Protein AF-A0A7Y5UT63-F1 (afdb_monomer)

Mean predicted aligned error: 3.71 Å

Solvent-accessible surface area (backbone atoms only — not comparable to full-atom values): 3877 Å² total; per-residue (Å²): 122,79,58,58,59,59,18,49,51,46,54,50,53,36,45,76,60,65,32,46,77,44,50,56,94,90,36,79,44,62,40,60,65,87,61,62,46,72,68,56,49,50,47,46,59,80,33,38,68,47,37,26,54,52,44,46,52,53,49,52,52,56,50,54,68,70,76,108

Sequence (68 aa):
MKNWDAAKVAIMAAREAGLRLRAVGGQLRAKPEELITPGLRLQLTLHRAAVVDVLEYLQRQAAARRAE

pLDDT: mean 90.52, std 7.27, range [57.31, 95.38]

Secondary structure (DSSP, 8-state):
-HHHHHHHHHHHHHHHTT-EEEEETTEEEEESGGG--HHHHHHHHHTHHHHHHHHHHHHHHHHHHHH-

Nearest PDB structures (foldseek):
  6ewv-assembly1_A  TM=8.216E-01  e=8.790E-02  Xenorhabdus stockiae
  6ews-assembly1_A  TM=8.187E-01  e=1.231E-01  Xenorhabdus stockiae
  8k91-assembly1_C  TM=6.003E-01  e=9.944E-01  Meiothermus taiwanensis
  8k8x-assembly1_B  TM=4.704E-01  e=9.296E-01  Meiothermus taiwanensis

Structure (mmCIF, N/CA/C/O backbone):
data_AF-A0A7Y5UT63-F1
#
_entry.id   AF-A0A7Y5UT63-F1
#
loop_
_atom_site.group_PDB
_atom_site.id
_atom_site.type_symbol
_atom_site.label_atom_id
_atom_site.label_alt_id
_atom_site.label_comp_id
_atom_site.label_asym_id
_atom_site.label_entity_id
_atom_site.label_seq_id
_atom_site.pdbx_PDB_ins_code
_atom_site.Cartn_x
_atom_site.Cartn_y
_atom_site.Cartn_z
_atom_site.occupancy
_atom_site.B_iso_or_equiv
_atom_site.auth_seq_id
_atom_site.auth_comp_id
_atom_site.auth_asym_id
_atom_site.auth_atom_id
_atom_site.pdbx_PDB_model_num
ATOM 1 N N . MET A 1 1 ? 18.070 4.953 -4.830 1.00 57.31 1 MET A N 1
ATOM 2 C CA . MET A 1 1 ? 17.196 3.897 -4.262 1.00 57.31 1 MET A CA 1
ATOM 3 C C . MET A 1 1 ? 16.446 4.298 -2.975 1.00 57.31 1 MET A C 1
ATOM 5 O O . MET A 1 1 ? 15.888 3.423 -2.336 1.00 57.31 1 MET A O 1
ATOM 9 N N . LYS A 1 2 ? 16.323 5.587 -2.600 1.00 60.78 2 LYS A N 1
ATOM 10 C CA . LYS A 1 2 ? 15.728 5.989 -1.301 1.00 60.78 2 LYS A CA 1
ATOM 11 C C . LYS A 1 2 ? 14.223 5.684 -1.126 1.00 60.78 2 LYS A C 1
ATOM 13 O O . LYS A 1 2 ? 13.763 5.554 -0.001 1.00 60.78 2 LYS A O 1
ATOM 18 N N . ASN A 1 3 ? 13.461 5.530 -2.212 1.00 70.62 3 ASN A N 1
ATOM 19 C CA . ASN A 1 3 ? 11.998 5.372 -2.137 1.00 70.62 3 ASN A CA 1
ATOM 20 C C . ASN A 1 3 ? 11.527 3.921 -1.926 1.00 70.62 3 ASN A C 1
ATOM 22 O O . ASN A 1 3 ? 10.372 3.703 -1.567 1.00 70.62 3 ASN A O 1
ATOM 26 N N . TRP A 1 4 ? 12.405 2.931 -2.125 1.00 81.06 4 TRP A N 1
ATOM 27 C CA . TRP A 1 4 ? 12.061 1.513 -1.956 1.00 81.06 4 TRP A CA 1
ATOM 28 C C . TRP A 1 4 ? 11.960 1.104 -0.485 1.00 81.06 4 TRP A C 1
ATOM 30 O O . TRP A 1 4 ? 11.080 0.323 -0.129 1.00 81.06 4 TRP A O 1
ATOM 40 N N . ASP A 1 5 ? 12.818 1.649 0.378 1.00 87.12 5 ASP A N 1
ATOM 41 C CA . ASP A 1 5 ? 12.817 1.302 1.802 1.00 87.12 5 ASP A CA 1
ATOM 42 C C . ASP A 1 5 ? 11.575 1.853 2.510 1.00 87.12 5 ASP A C 1
ATOM 44 O O . ASP A 1 5 ? 10.903 1.121 3.233 1.00 87.12 5 ASP A O 1
ATOM 48 N N . ALA A 1 6 ? 11.184 3.095 2.210 1.00 86.44 6 ALA A N 1
ATOM 49 C CA . ALA A 1 6 ? 9.952 3.684 2.736 1.00 86.44 6 ALA A CA 1
ATOM 50 C C . ALA A 1 6 ? 8.690 2.915 2.293 1.00 86.44 6 ALA A C 1
ATOM 52 O O . ALA A 1 6 ? 7.786 2.682 3.096 1.00 86.44 6 ALA A O 1
ATOM 53 N N . ALA A 1 7 ? 8.646 2.451 1.037 1.00 91.06 7 ALA A N 1
ATOM 54 C CA . ALA A 1 7 ? 7.551 1.618 0.543 1.00 91.06 7 ALA A CA 1
ATOM 55 C C . ALA A 1 7 ? 7.482 0.265 1.266 1.00 91.06 7 ALA A C 1
ATOM 57 O O . ALA A 1 7 ? 6.398 -0.169 1.654 1.00 91.06 7 ALA A O 1
ATOM 58 N N . LYS A 1 8 ? 8.632 -0.383 1.499 1.00 89.88 8 LYS A N 1
ATOM 59 C CA . LYS A 1 8 ? 8.700 -1.633 2.270 1.00 89.88 8 LYS A CA 1
ATOM 60 C C . LYS A 1 8 ? 8.193 -1.443 3.695 1.00 89.88 8 LYS A C 1
ATOM 62 O O . LYS A 1 8 ? 7.387 -2.253 4.141 1.00 89.88 8 LYS A O 1
ATOM 67 N N . VAL A 1 9 ? 8.613 -0.377 4.379 1.00 91.38 9 VAL A N 1
ATOM 68 C CA . VAL A 1 9 ? 8.143 -0.063 5.739 1.00 91.38 9 VAL A CA 1
ATOM 69 C C . VAL A 1 9 ? 6.622 0.097 5.759 1.00 91.38 9 VAL A C 1
ATOM 71 O O . VAL A 1 9 ? 5.961 -0.541 6.571 1.00 91.38 9 VAL A O 1
ATOM 74 N N . ALA A 1 10 ? 6.046 0.859 4.825 1.00 91.81 10 ALA A N 1
ATOM 75 C CA . ALA A 1 10 ? 4.597 1.048 4.752 1.00 91.81 10 ALA A CA 1
ATOM 76 C C . ALA A 1 10 ? 3.830 -0.259 4.450 1.00 91.81 10 ALA A C 1
ATOM 78 O O . ALA A 1 10 ? 2.768 -0.505 5.023 1.00 91.81 10 ALA A O 1
ATOM 79 N N . ILE A 1 11 ? 4.371 -1.123 3.581 1.00 93.75 11 ILE A N 1
ATOM 80 C CA . ILE A 1 11 ? 3.790 -2.442 3.278 1.00 93.75 11 ILE A CA 1
ATOM 81 C C . ILE A 1 11 ? 3.842 -3.365 4.503 1.00 93.75 11 ILE A C 1
ATOM 83 O O . ILE A 1 11 ? 2.864 -4.059 4.787 1.00 93.75 11 ILE A O 1
ATOM 87 N N . MET A 1 12 ? 4.959 -3.367 5.234 1.00 94.25 12 MET A N 1
ATOM 88 C CA . MET A 1 12 ? 5.122 -4.160 6.454 1.00 94.25 12 MET A CA 1
ATOM 89 C C . MET A 1 12 ? 4.187 -3.680 7.564 1.00 94.25 12 MET A C 1
ATOM 91 O O . MET A 1 12 ? 3.466 -4.499 8.125 1.00 94.25 12 MET A O 1
ATOM 95 N N . ALA A 1 13 ? 4.102 -2.368 7.796 1.00 92.88 13 ALA A N 1
ATOM 96 C CA . ALA A 1 13 ? 3.187 -1.784 8.775 1.00 92.88 13 ALA A CA 1
ATOM 97 C C . ALA A 1 13 ? 1.717 -2.116 8.463 1.00 92.88 13 ALA A C 1
ATOM 99 O O . ALA A 1 13 ? 0.948 -2.473 9.353 1.00 92.88 13 ALA A O 1
ATOM 100 N N . ALA A 1 14 ? 1.321 -2.069 7.185 1.00 94.06 14 ALA A N 1
ATOM 101 C CA . ALA A 1 14 ? -0.013 -2.498 6.778 1.00 94.06 14 ALA A CA 1
ATOM 102 C C . ALA A 1 14 ? -0.249 -3.986 7.087 1.00 94.06 14 ALA A C 1
ATOM 104 O O . ALA A 1 14 ? -1.294 -4.346 7.624 1.00 94.06 14 ALA A O 1
ATOM 105 N N . ARG A 1 15 ? 0.731 -4.851 6.804 1.00 94.19 15 ARG A N 1
ATOM 106 C CA . ARG A 1 15 ? 0.637 -6.286 7.096 1.00 94.19 15 ARG A CA 1
ATOM 107 C C . ARG A 1 15 ? 0.518 -6.569 8.596 1.00 94.19 15 ARG A C 1
ATOM 109 O O . ARG A 1 15 ? -0.286 -7.415 8.973 1.00 94.19 15 ARG A O 1
ATOM 116 N N . GLU A 1 16 ? 1.292 -5.877 9.427 1.00 94.38 16 GLU A N 1
ATOM 117 C CA . GLU A 1 16 ? 1.233 -5.982 10.893 1.00 94.38 16 GLU A CA 1
ATOM 118 C C . GLU A 1 16 ? -0.131 -5.550 11.438 1.00 94.38 16 GLU A C 1
ATOM 120 O O . GLU A 1 16 ? -0.676 -6.200 12.325 1.00 94.38 16 GLU A O 1
ATOM 125 N N . ALA A 1 17 ? -0.739 -4.528 10.832 1.00 92.69 17 ALA A N 1
ATOM 126 C CA . ALA A 1 17 ? -2.107 -4.100 11.121 1.00 92.69 17 ALA A CA 1
ATOM 127 C C . ALA A 1 17 ? -3.195 -5.034 10.539 1.00 92.69 17 ALA A C 1
ATOM 129 O O . ALA A 1 17 ? -4.380 -4.716 10.606 1.00 92.69 17 ALA A O 1
ATOM 130 N N . GLY A 1 18 ? -2.826 -6.173 9.939 1.00 95.00 18 GLY A N 1
ATOM 131 C CA . GLY A 1 18 ? -3.769 -7.134 9.356 1.00 95.00 18 GLY A CA 1
ATOM 132 C C . GLY A 1 18 ? -4.341 -6.722 7.994 1.00 95.00 18 GLY A C 1
ATOM 133 O O . GLY A 1 18 ? -5.270 -7.360 7.492 1.00 95.00 18 GLY A O 1
ATOM 134 N N . LEU A 1 19 ? -3.788 -5.685 7.361 1.00 95.25 19 LEU A N 1
ATOM 135 C CA . LEU A 1 19 ? -4.226 -5.198 6.057 1.00 95.25 19 LEU A CA 1
ATOM 136 C C . LEU A 1 19 ? -3.546 -5.951 4.916 1.00 95.25 19 LEU A C 1
ATOM 138 O O . LEU A 1 19 ? -2.350 -6.244 4.915 1.00 95.25 19 LEU A O 1
ATOM 142 N N . ARG A 1 20 ? -4.322 -6.189 3.864 1.00 94.38 20 ARG A N 1
ATOM 143 C CA . ARG A 1 20 ? -3.858 -6.680 2.570 1.00 94.38 20 ARG A CA 1
ATOM 144 C C . ARG A 1 20 ? -3.840 -5.526 1.586 1.00 94.38 20 ARG A C 1
ATOM 146 O O . ARG A 1 20 ? -4.896 -5.008 1.221 1.00 94.38 20 ARG A O 1
ATOM 153 N N . LEU A 1 21 ? -2.647 -5.164 1.129 1.00 94.62 21 LEU A N 1
ATOM 154 C CA . LEU A 1 21 ? -2.460 -4.168 0.080 1.00 94.62 21 LEU A CA 1
ATOM 155 C C . LEU A 1 21 ? -2.479 -4.822 -1.305 1.00 94.62 21 LEU A C 1
ATOM 157 O O . LEU A 1 21 ? -1.937 -5.911 -1.503 1.00 94.62 21 LEU A O 1
ATOM 161 N N . ARG A 1 22 ? 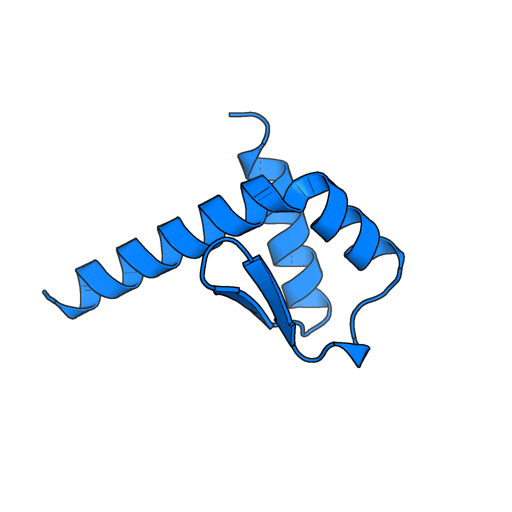-3.091 -4.150 -2.279 1.00 94.06 22 ARG A N 1
ATOM 162 C CA . ARG A 1 22 ? -3.069 -4.524 -3.696 1.00 94.06 22 ARG A CA 1
ATOM 163 C C . ARG A 1 22 ? -2.897 -3.280 -4.556 1.00 94.06 22 ARG A C 1
ATOM 165 O O . ARG A 1 22 ? -3.586 -2.289 -4.335 1.00 94.06 22 ARG A O 1
ATOM 172 N N . ALA A 1 23 ? -2.032 -3.367 -5.559 1.00 94.31 23 ALA A N 1
ATOM 173 C CA . ALA A 1 23 ? -2.030 -2.434 -6.676 1.00 94.31 23 ALA A CA 1
ATOM 174 C C . ALA A 1 23 ? -2.973 -2.963 -7.764 1.00 94.31 23 ALA A C 1
ATOM 176 O O . ALA A 1 23 ? -2.887 -4.136 -8.132 1.00 94.31 23 ALA A O 1
ATOM 177 N N . VAL A 1 24 ? -3.909 -2.129 -8.217 1.00 91.00 24 VAL A N 1
ATOM 178 C CA . VAL A 1 24 ? -4.850 -2.433 -9.304 1.00 91.00 24 VAL A CA 1
ATOM 179 C C . VAL A 1 24 ? -4.941 -1.206 -10.203 1.00 91.00 24 VAL A C 1
ATOM 181 O O . VAL A 1 24 ? -5.444 -0.172 -9.767 1.00 91.00 24 VAL A O 1
ATOM 184 N N . GLY A 1 25 ? -4.438 -1.305 -11.437 1.00 87.94 25 GLY A N 1
ATOM 185 C CA . GLY A 1 25 ? -4.465 -0.206 -12.411 1.00 87.94 25 GLY A CA 1
ATOM 186 C C . GLY A 1 25 ? -3.810 1.080 -11.893 1.00 87.94 25 GLY A C 1
ATOM 187 O O . GLY A 1 25 ? -4.418 2.145 -11.970 1.00 87.94 25 GLY A O 1
ATOM 188 N N . GLY A 1 26 ? -2.631 0.985 -11.263 1.00 89.38 26 GLY A N 1
ATOM 189 C CA . GLY A 1 26 ? -1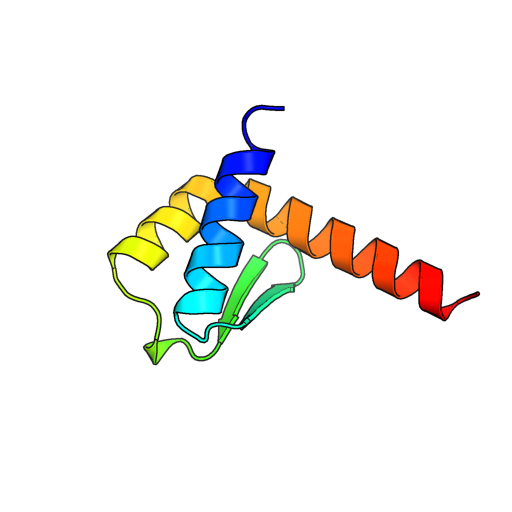.951 2.140 -10.661 1.00 89.38 26 GLY A CA 1
ATOM 190 C C . GLY A 1 26 ? -2.609 2.699 -9.388 1.00 89.38 26 GLY A C 1
ATOM 191 O O . GLY A 1 26 ? -2.198 3.742 -8.866 1.00 89.38 26 GLY A O 1
ATOM 192 N N . GLN A 1 27 ? -3.647 2.040 -8.862 1.00 91.94 27 GLN A N 1
ATOM 193 C CA . GLN A 1 27 ? -4.298 2.420 -7.611 1.00 91.94 27 GL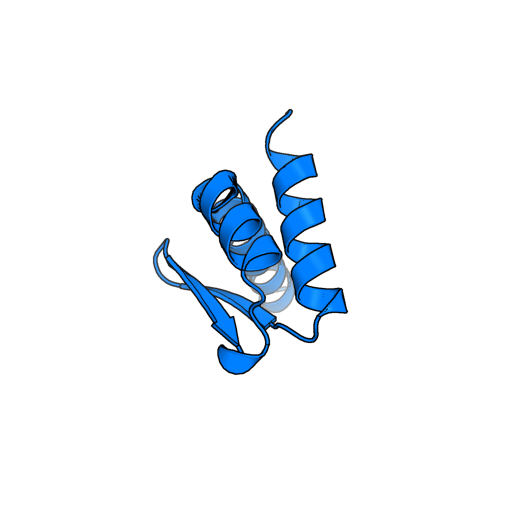N A CA 1
ATOM 194 C C . GLN A 1 27 ? -3.938 1.468 -6.475 1.00 91.94 27 GLN A C 1
ATOM 196 O O . GLN A 1 27 ? -4.053 0.250 -6.604 1.00 91.94 27 GLN A O 1
ATOM 201 N N . LEU A 1 28 ? -3.569 2.042 -5.330 1.00 94.50 28 LEU A N 1
ATOM 202 C CA . LEU A 1 28 ? -3.393 1.306 -4.085 1.00 94.50 28 LEU A CA 1
ATOM 203 C C . LEU A 1 28 ? -4.753 1.057 -3.428 1.00 94.50 28 LEU A C 1
ATOM 205 O O . LEU A 1 28 ? -5.487 2.000 -3.135 1.00 94.50 28 LEU A O 1
ATOM 209 N N . ARG A 1 29 ? -5.066 -0.211 -3.170 1.00 93.88 29 ARG A N 1
ATOM 210 C CA . ARG A 1 29 ? -6.228 -0.654 -2.395 1.00 93.88 29 ARG A CA 1
ATOM 211 C C . ARG A 1 29 ? -5.762 -1.412 -1.163 1.00 93.88 29 ARG A C 1
ATOM 213 O O . ARG A 1 29 ? -4.814 -2.189 -1.242 1.00 93.88 29 ARG A O 1
ATOM 220 N N . ALA A 1 30 ? -6.452 -1.218 -0.048 1.00 93.56 30 ALA A N 1
ATOM 221 C CA . ALA A 1 30 ? -6.176 -1.882 1.217 1.00 93.56 30 ALA A CA 1
ATOM 222 C C . ALA A 1 30 ? -7.465 -2.535 1.729 1.00 93.56 30 ALA A C 1
ATOM 224 O O . ALA A 1 30 ? -8.526 -1.930 1.632 1.00 93.56 30 ALA A O 1
ATOM 225 N N . LYS A 1 31 ? -7.395 -3.775 2.221 1.00 94.25 31 LYS A N 1
ATOM 226 C CA . LYS A 1 31 ? -8.535 -4.476 2.837 1.00 94.25 31 LYS A CA 1
ATOM 227 C C . LYS A 1 31 ? -8.093 -5.225 4.096 1.00 94.25 31 LYS A C 1
ATOM 229 O O . LYS A 1 31 ? -7.060 -5.891 4.011 1.00 94.25 31 LYS A O 1
ATOM 234 N N . PRO A 1 32 ? -8.853 -5.204 5.202 1.00 94.81 32 PRO A N 1
ATOM 235 C CA . PRO A 1 32 ? -10.124 -4.493 5.407 1.00 94.81 32 PRO A CA 1
ATOM 236 C C . PRO A 1 32 ? -9.922 -2.976 5.573 1.00 94.81 32 PRO A C 1
ATOM 238 O O . PRO A 1 32 ? -8.970 -2.566 6.221 1.00 94.81 32 PRO A O 1
ATOM 241 N N . GLU A 1 33 ? -10.766 -2.123 4.990 1.00 90.56 33 GLU A N 1
ATOM 242 C CA . GLU A 1 33 ? -10.552 -0.659 5.036 1.00 90.56 33 GLU A CA 1
ATOM 243 C C . GLU A 1 33 ? -10.713 -0.074 6.451 1.00 90.56 33 GLU A C 1
ATOM 245 O O . GLU A 1 33 ? -10.094 0.937 6.786 1.00 90.56 33 GLU A O 1
ATOM 250 N N . GLU A 1 34 ? -11.485 -0.748 7.301 1.00 91.81 34 GLU A N 1
ATOM 251 C CA . GLU A 1 34 ? -11.746 -0.395 8.695 1.00 91.81 34 GLU A CA 1
ATOM 252 C C . GLU A 1 34 ? -10.509 -0.484 9.601 1.00 91.81 34 GLU A C 1
ATOM 254 O O . GLU A 1 34 ? -10.455 0.186 10.629 1.00 91.81 34 GLU A O 1
ATOM 259 N N . LEU A 1 35 ? -9.490 -1.260 9.214 1.00 91.94 35 LEU A N 1
ATOM 260 C CA . L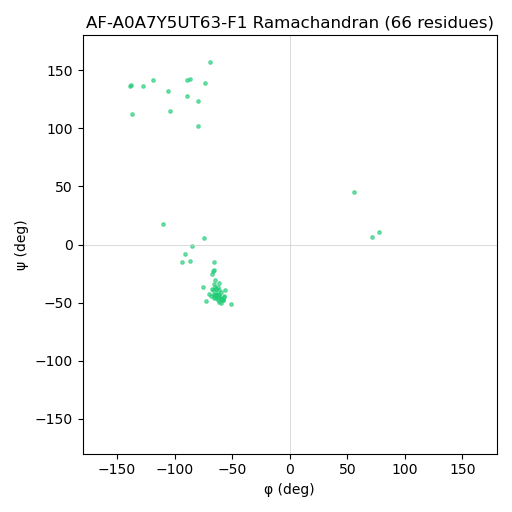EU A 1 35 ? -8.248 -1.394 9.987 1.00 91.94 35 LEU A CA 1
ATOM 261 C C . LEU A 1 35 ? -7.231 -0.284 9.674 1.00 91.94 35 LEU A C 1
ATOM 263 O O . LEU A 1 35 ? -6.146 -0.239 10.257 1.00 91.94 35 LEU A O 1
ATOM 267 N N . ILE A 1 36 ? -7.550 0.627 8.749 1.00 93.94 36 ILE A N 1
ATOM 268 C CA . ILE A 1 36 ? -6.643 1.704 8.352 1.00 93.94 36 ILE A CA 1
ATOM 269 C C . ILE A 1 36 ? -6.689 2.829 9.388 1.00 93.94 36 ILE A C 1
ATOM 271 O O . ILE A 1 36 ? -7.569 3.692 9.368 1.00 93.94 36 ILE A O 1
ATOM 275 N N . THR A 1 37 ? -5.675 2.872 10.248 1.00 94.00 37 THR A N 1
ATOM 276 C CA . THR A 1 37 ? -5.473 3.979 11.189 1.00 94.00 37 THR A CA 1
ATOM 277 C C . THR A 1 37 ? -5.057 5.272 10.464 1.00 94.00 37 THR A C 1
ATOM 279 O O . THR A 1 37 ? -4.483 5.214 9.368 1.00 94.00 37 THR A O 1
ATOM 282 N N . PRO A 1 38 ? -5.276 6.463 11.058 1.00 94.50 38 PRO A N 1
ATOM 283 C CA . PRO A 1 38 ? -4.858 7.733 10.455 1.00 94.50 38 PRO A CA 1
ATOM 284 C C . PRO A 1 38 ? -3.356 7.804 10.134 1.00 94.50 38 PRO A C 1
ATOM 286 O O . PRO A 1 38 ? -2.977 8.294 9.070 1.00 94.50 38 PRO A O 1
ATOM 289 N N . GLY A 1 39 ? -2.502 7.266 11.012 1.00 93.31 39 GLY A N 1
ATOM 290 C CA . GLY A 1 39 ? -1.051 7.239 10.801 1.00 93.31 39 GLY A CA 1
ATOM 291 C C . GLY A 1 39 ? -0.650 6.362 9.615 1.00 93.31 39 GLY A C 1
ATOM 292 O O . GLY A 1 39 ? 0.129 6.785 8.760 1.00 93.31 39 GLY A O 1
ATOM 293 N N . LEU A 1 40 ? -1.250 5.175 9.498 1.00 93.12 40 LEU A N 1
ATOM 294 C CA . LEU A 1 40 ? -0.997 4.294 8.364 1.00 93.12 40 LEU A CA 1
ATOM 295 C C . LEU A 1 40 ? -1.544 4.882 7.056 1.00 93.12 40 LEU A C 1
ATOM 297 O O . LEU A 1 40 ? -0.883 4.805 6.021 1.00 93.12 40 LEU A O 1
ATOM 301 N N . ARG A 1 41 ? -2.718 5.528 7.096 1.00 94.19 41 ARG A N 1
ATOM 302 C CA . ARG A 1 41 ? -3.271 6.251 5.941 1.00 94.19 41 ARG A CA 1
ATOM 303 C C . ARG A 1 41 ? -2.300 7.315 5.441 1.00 94.19 41 ARG A C 1
ATOM 305 O O . ARG A 1 41 ? -2.080 7.409 4.233 1.00 94.19 41 ARG A O 1
ATOM 312 N N . LEU A 1 42 ? -1.709 8.090 6.349 1.00 93.94 42 LEU A N 1
ATOM 313 C CA . LEU A 1 42 ? -0.719 9.107 6.007 1.00 93.94 42 LEU A CA 1
ATOM 314 C C . LEU A 1 42 ? 0.521 8.478 5.358 1.00 93.94 42 LEU A C 1
ATOM 316 O O . LEU A 1 42 ? 0.918 8.913 4.280 1.00 93.94 42 LEU A O 1
ATOM 320 N N . GLN A 1 43 ? 1.080 7.414 5.944 1.00 92.06 43 GLN A N 1
ATOM 321 C CA . GLN A 1 43 ? 2.242 6.716 5.378 1.00 92.06 43 GLN A CA 1
ATOM 322 C C . GLN A 1 43 ? 1.969 6.151 3.977 1.00 92.06 43 GLN A C 1
ATOM 324 O O . GLN A 1 43 ? 2.758 6.366 3.055 1.00 92.06 43 GLN A O 1
ATOM 329 N N . LEU A 1 44 ? 0.835 5.468 3.789 1.00 92.00 44 LEU A N 1
ATOM 330 C CA . LEU A 1 44 ? 0.442 4.920 2.488 1.00 92.00 44 LEU A CA 1
ATOM 331 C C . LEU A 1 44 ? 0.177 6.021 1.456 1.00 92.00 44 LEU A C 1
AT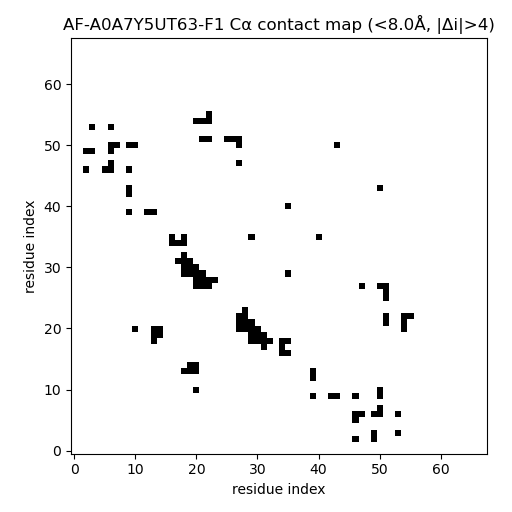OM 333 O O . LEU A 1 44 ? 0.409 5.804 0.271 1.00 92.00 44 LEU A O 1
ATOM 337 N N . THR A 1 45 ? -0.280 7.197 1.890 1.00 93.56 45 THR 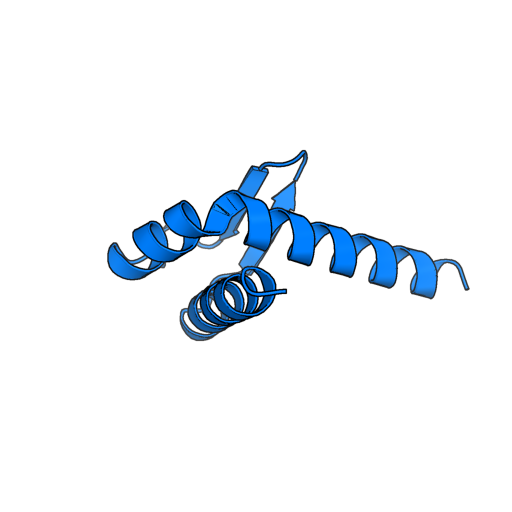A N 1
ATOM 338 C CA . THR A 1 45 ? -0.496 8.350 1.006 1.00 93.56 45 THR A CA 1
ATOM 339 C C . THR A 1 45 ? 0.829 8.975 0.576 1.00 93.56 45 THR A C 1
ATOM 341 O O . THR A 1 45 ? 1.053 9.157 -0.620 1.00 93.56 45 THR A O 1
ATOM 344 N N . LEU A 1 46 ? 1.737 9.236 1.523 1.00 93.19 46 LEU A N 1
ATOM 345 C CA . LEU A 1 46 ? 3.058 9.820 1.253 1.00 93.19 46 LEU A CA 1
ATOM 346 C C . LEU A 1 46 ? 3.916 8.937 0.340 1.00 93.19 46 LEU A C 1
ATOM 348 O O . LEU A 1 46 ? 4.690 9.441 -0.470 1.00 93.19 46 LEU A O 1
ATOM 352 N N . HIS A 1 47 ? 3.763 7.617 0.448 1.00 93.62 47 HIS A N 1
ATOM 353 C CA . HIS A 1 47 ? 4.542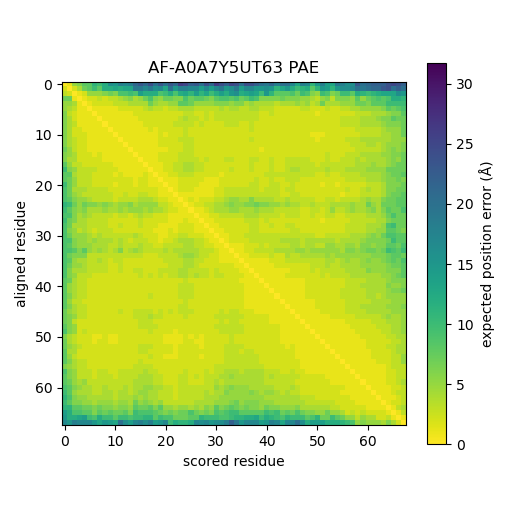 6.647 -0.321 1.00 93.62 47 HIS A CA 1
ATOM 354 C C . HIS A 1 47 ? 3.716 5.915 -1.383 1.00 93.62 47 HIS A C 1
ATOM 356 O O . HIS A 1 47 ? 4.156 4.886 -1.892 1.00 93.62 47 HIS A O 1
ATOM 362 N N . ARG A 1 48 ? 2.541 6.444 -1.758 1.00 93.06 48 ARG A N 1
ATOM 363 C CA . ARG A 1 48 ? 1.566 5.759 -2.624 1.00 93.06 48 ARG A CA 1
ATOM 364 C C . ARG A 1 48 ? 2.180 5.226 -3.914 1.00 93.06 48 ARG A C 1
ATOM 366 O O . ARG A 1 48 ? 1.991 4.057 -4.226 1.00 93.06 48 ARG A O 1
ATOM 373 N N . ALA A 1 49 ? 2.907 6.070 -4.648 1.00 93.00 49 ALA A N 1
ATOM 374 C CA . ALA A 1 49 ? 3.518 5.687 -5.922 1.00 93.00 49 ALA A CA 1
ATOM 375 C C . ALA A 1 49 ? 4.534 4.547 -5.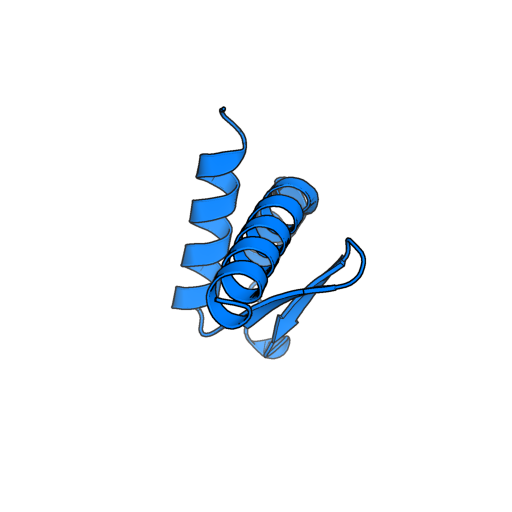741 1.00 93.00 49 ALA A C 1
ATOM 377 O O . ALA A 1 49 ? 4.419 3.510 -6.380 1.00 93.00 49 ALA A O 1
ATOM 378 N N . ALA A 1 50 ? 5.449 4.686 -4.779 1.00 93.56 50 ALA A N 1
ATOM 379 C CA . ALA A 1 50 ? 6.468 3.675 -4.515 1.00 93.56 50 ALA A CA 1
ATOM 380 C C . ALA A 1 50 ? 5.871 2.346 -4.015 1.00 93.56 50 ALA A C 1
ATOM 382 O O . ALA A 1 50 ? 6.342 1.274 -4.386 1.00 93.56 50 ALA A O 1
ATOM 383 N N . VAL A 1 51 ? 4.812 2.395 -3.198 1.00 94.62 51 VAL A N 1
ATOM 384 C CA . VAL A 1 51 ? 4.085 1.195 -2.756 1.00 94.62 51 VAL A CA 1
ATOM 385 C C . VAL A 1 51 ? 3.412 0.499 -3.940 1.00 94.62 51 VAL A C 1
ATOM 387 O O . VAL A 1 51 ? 3.491 -0.723 -4.044 1.00 94.62 51 VAL A O 1
ATOM 390 N N . VAL A 1 52 ? 2.779 1.254 -4.843 1.00 95.38 52 VAL A N 1
ATOM 391 C CA . VAL A 1 52 ? 2.181 0.706 -6.071 1.00 95.38 52 VAL A CA 1
ATOM 392 C C . VAL A 1 52 ? 3.245 0.021 -6.927 1.00 95.38 52 VAL A C 1
ATOM 394 O O . VAL A 1 52 ? 3.075 -1.154 -7.247 1.00 95.38 52 VAL A O 1
ATOM 397 N N . ASP A 1 53 ? 4.364 0.693 -7.204 1.00 93.19 53 ASP A N 1
ATOM 398 C CA . ASP A 1 53 ? 5.448 0.151 -8.032 1.00 93.19 53 ASP A CA 1
ATOM 399 C C . ASP A 1 53 ? 5.989 -1.175 -7.481 1.00 93.19 53 ASP A C 1
ATOM 401 O O . ASP A 1 53 ? 6.177 -2.143 -8.224 1.00 93.19 53 ASP A O 1
ATOM 405 N N . VAL A 1 54 ? 6.205 -1.243 -6.161 1.00 93.00 54 VAL A N 1
ATOM 406 C CA . VAL A 1 54 ? 6.678 -2.458 -5.485 1.00 93.00 54 VAL A CA 1
ATOM 407 C C . VAL A 1 54 ? 5.648 -3.580 -5.594 1.00 93.00 54 VAL A C 1
ATOM 409 O O . VAL A 1 54 ? 6.007 -4.711 -5.922 1.00 93.00 54 VAL A O 1
ATOM 412 N N . LEU A 1 55 ? 4.368 -3.296 -5.341 1.00 93.19 55 LEU A N 1
ATOM 413 C CA . LEU A 1 55 ? 3.318 -4.313 -5.410 1.00 93.19 55 LEU A CA 1
ATOM 414 C C . LEU A 1 55 ? 3.145 -4.854 -6.833 1.00 93.19 55 LEU A C 1
ATOM 416 O O . LEU A 1 55 ? 3.053 -6.069 -7.005 1.00 93.19 55 LEU A O 1
ATOM 420 N N . GLU A 1 56 ? 3.145 -3.994 -7.849 1.00 93.38 56 GLU A N 1
ATOM 421 C CA . GLU A 1 56 ? 3.046 -4.426 -9.246 1.00 93.38 56 GLU A CA 1
ATOM 422 C C . GLU A 1 56 ? 4.279 -5.217 -9.689 1.00 93.38 56 GLU A C 1
ATOM 424 O O . GLU A 1 56 ? 4.154 -6.228 -10.381 1.00 93.38 56 GLU A O 1
ATOM 429 N N . TYR A 1 57 ? 5.477 -4.809 -9.262 1.00 92.56 57 TYR A N 1
ATOM 430 C CA . TYR A 1 57 ? 6.702 -5.563 -9.521 1.00 92.56 57 TYR A CA 1
ATOM 431 C C . TYR A 1 57 ? 6.625 -6.987 -8.956 1.00 92.56 57 TYR A C 1
ATOM 433 O O . TYR A 1 57 ? 6.900 -7.955 -9.668 1.00 92.56 57 TYR A O 1
ATOM 4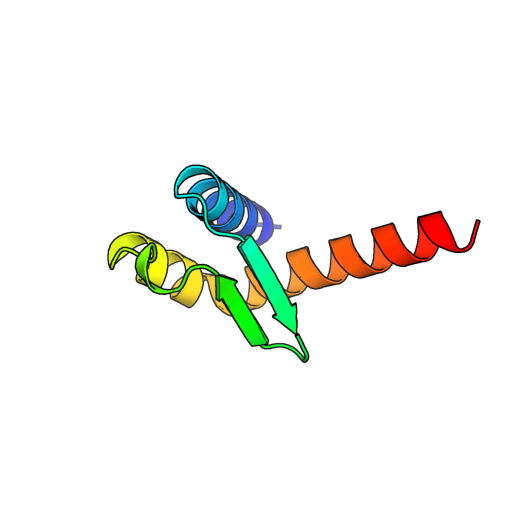41 N N . LEU A 1 58 ? 6.200 -7.125 -7.697 1.00 90.06 58 LEU A N 1
ATOM 442 C CA . LEU A 1 58 ? 6.041 -8.427 -7.048 1.00 90.06 58 LEU A CA 1
ATOM 443 C C . LEU A 1 58 ? 4.960 -9.279 -7.726 1.00 90.06 58 LEU A C 1
ATOM 445 O O . LEU A 1 58 ? 5.146 -10.484 -7.892 1.00 90.06 58 LEU A O 1
ATOM 449 N N . GLN A 1 59 ? 3.857 -8.666 -8.162 1.00 89.94 59 GLN A N 1
ATOM 450 C CA . GLN A 1 59 ? 2.812 -9.351 -8.926 1.00 89.94 59 GLN A CA 1
ATOM 451 C C . GLN A 1 59 ? 3.337 -9.873 -10.269 1.00 89.94 59 GLN A C 1
ATOM 453 O O . GLN A 1 59 ? 3.084 -11.031 -10.600 1.00 89.94 59 GLN A O 1
ATOM 458 N N . ARG A 1 60 ? 4.107 -9.067 -11.016 1.00 91.00 60 ARG A N 1
ATOM 459 C CA . ARG A 1 60 ? 4.735 -9.493 -12.279 1.00 91.00 60 ARG A CA 1
ATOM 460 C C . ARG A 1 60 ? 5.700 -10.656 -12.069 1.00 91.00 60 ARG A C 1
ATOM 462 O O . ARG A 1 60 ? 5.647 -11.622 -12.822 1.00 91.00 60 ARG A O 1
ATOM 469 N N . GLN A 1 61 ? 6.528 -10.608 -11.023 1.00 92.94 61 GLN A N 1
ATOM 470 C CA . GLN A 1 61 ? 7.410 -11.730 -10.692 1.00 92.94 61 GLN A CA 1
ATOM 471 C C . GLN A 1 61 ? 6.634 -13.004 -10.350 1.00 92.94 61 GLN A C 1
ATOM 473 O O . GLN A 1 61 ? 7.001 -14.085 -10.799 1.00 92.94 61 GLN A O 1
ATOM 478 N N . ALA A 1 62 ? 5.572 -12.894 -9.550 1.00 90.12 62 ALA A N 1
ATOM 479 C CA . ALA A 1 62 ? 4.755 -14.046 -9.187 1.00 90.12 62 ALA A CA 1
ATOM 480 C C . ALA A 1 62 ? 4.018 -14.639 -10.398 1.00 90.12 62 ALA A C 1
ATOM 482 O O . ALA A 1 62 ? 3.827 -15.850 -10.451 1.00 90.12 62 ALA A O 1
ATOM 483 N N . ALA A 1 63 ? 3.610 -13.805 -11.359 1.00 90.44 63 ALA A N 1
ATOM 484 C CA . ALA A 1 63 ? 3.010 -14.256 -12.611 1.00 90.44 63 ALA A CA 1
ATOM 485 C C . ALA A 1 63 ? 4.027 -14.988 -13.501 1.00 90.44 63 ALA A C 1
ATOM 487 O O . ALA A 1 63 ? 3.711 -16.065 -13.994 1.00 90.44 63 ALA A O 1
ATOM 488 N N . ALA A 1 64 ? 5.246 -14.455 -13.643 1.00 92.44 64 ALA A N 1
ATOM 489 C CA . ALA A 1 64 ? 6.311 -15.090 -14.421 1.00 92.44 64 ALA A CA 1
ATOM 490 C C . ALA A 1 64 ? 6.655 -16.493 -13.889 1.00 92.44 64 ALA A C 1
ATOM 492 O O . ALA A 1 64 ? 6.642 -17.448 -14.651 1.00 92.44 64 ALA A O 1
ATOM 493 N N . ARG A 1 65 ? 6.818 -16.642 -12.567 1.00 92.69 65 ARG A N 1
ATOM 494 C CA . ARG A 1 65 ? 7.117 -17.939 -11.922 1.00 92.69 65 ARG A CA 1
ATOM 495 C C . ARG A 1 65 ? 6.004 -18.988 -12.026 1.00 92.69 65 ARG A C 1
ATOM 497 O O . ARG A 1 65 ? 6.228 -20.131 -11.665 1.00 92.69 65 ARG A O 1
ATOM 504 N N . ARG A 1 66 ? 4.776 -18.597 -12.385 1.00 83.44 66 ARG A N 1
ATOM 505 C CA . ARG A 1 66 ? 3.647 -19.530 -12.579 1.00 83.44 66 ARG A CA 1
ATOM 506 C C . ARG A 1 66 ? 3.496 -19.980 -14.030 1.00 83.44 66 ARG A C 1
ATOM 508 O O . ARG A 1 66 ? 2.706 -20.881 -14.286 1.00 83.44 66 ARG A O 1
ATOM 515 N N . ALA A 1 67 ? 4.150 -19.283 -14.955 1.00 79.81 67 ALA A N 1
ATOM 516 C CA . ALA A 1 67 ? 4.172 -19.622 -16.372 1.00 79.81 67 ALA A CA 1
ATOM 517 C C . ALA A 1 67 ? 5.359 -20.537 -16.734 1.00 79.81 67 ALA A C 1
ATOM 519 O O . ALA A 1 67 ? 5.419 -21.014 -17.864 1.00 79.81 67 ALA A O 1
ATOM 520 N N . GLU A 1 68 ? 6.274 -20.747 -15.782 1.00 69.38 68 GLU A N 1
ATOM 521 C CA . GLU A 1 68 ? 7.355 -21.743 -15.788 1.00 69.38 68 GLU A CA 1
ATOM 522 C C . GLU A 1 68 ? 6.862 -23.067 -15.190 1.00 69.38 68 GLU A C 1
ATOM 524 O O . GLU A 1 68 ? 7.233 -24.125 -15.744 1.00 69.38 68 GLU A O 1
#

Radius of gyration: 12.22 Å; Cα contacts (8 Å, |Δi|>4): 62; chains: 1; bounding box: 29×32×28 Å

Foldseek 3Di:
DVLQVLLVVLCVVCVVLVWDWAQDPLFIDIPPPVSQDPVSVVSCVVSVNSNNVVRVVVVVVVVVVVVD